Protein AF-A0A1V4VZ05-F1 (afdb_monomer_lite)

Structure (mmCIF, N/CA/C/O backbone):
data_AF-A0A1V4VZ05-F1
#
_entry.id   AF-A0A1V4VZ05-F1
#
loop_
_atom_site.group_PDB
_atom_site.id
_atom_site.type_symbol
_atom_site.label_atom_id
_atom_site.label_alt_id
_atom_site.label_comp_id
_atom_site.label_asym_id
_atom_site.label_entity_id
_atom_site.label_seq_id
_atom_site.pdbx_PDB_ins_code
_atom_site.Cartn_x
_atom_site.Cartn_y
_atom_site.Cartn_z
_atom_site.occupancy
_atom_site.B_iso_or_equiv
_atom_site.auth_seq_id
_atom_site.auth_comp_id
_atom_site.auth_asym_id
_atom_site.auth_atom_id
_atom_site.pdbx_PDB_model_num
ATOM 1 N N . MET A 1 1 ? 6.751 32.044 -23.237 1.00 35.84 1 MET A N 1
ATOM 2 C CA . MET A 1 1 ? 7.284 30.781 -22.682 1.00 35.84 1 MET A CA 1
ATOM 3 C C . MET A 1 1 ? 7.015 30.767 -21.173 1.00 35.84 1 MET A C 1
ATOM 5 O O . MET A 1 1 ? 7.693 31.466 -20.438 1.00 35.84 1 MET A O 1
ATOM 9 N N . LYS A 1 2 ? 5.928 30.116 -20.728 1.00 35.28 2 LYS A N 1
ATOM 10 C CA . LYS A 1 2 ? 5.428 30.131 -19.328 1.00 35.28 2 LYS A CA 1
ATOM 11 C C . LYS A 1 2 ? 4.805 28.778 -18.915 1.00 35.28 2 LYS A C 1
ATOM 13 O O . LYS A 1 2 ? 3.919 28.729 -18.075 1.00 35.28 2 LYS A O 1
ATOM 18 N N . LEU A 1 3 ? 5.261 27.682 -19.527 1.00 32.75 3 LEU A N 1
ATOM 19 C CA . LEU A 1 3 ? 4.704 26.335 -19.324 1.00 32.75 3 LEU A CA 1
ATOM 20 C C . LEU A 1 3 ? 5.307 25.584 -18.117 1.00 32.75 3 LEU A C 1
ATOM 22 O O . LEU A 1 3 ? 4.715 24.628 -17.651 1.00 32.75 3 LEU A O 1
ATOM 26 N N . GLY A 1 4 ? 6.429 26.039 -17.545 1.00 31.81 4 GLY A N 1
ATOM 27 C CA . GLY A 1 4 ? 7.169 25.261 -16.534 1.00 31.81 4 GLY A CA 1
ATOM 28 C C . GLY A 1 4 ? 6.792 25.466 -15.059 1.00 31.81 4 GLY A C 1
ATOM 29 O O . GLY A 1 4 ? 7.314 24.750 -14.215 1.00 31.81 4 GLY A O 1
ATOM 30 N N . ILE A 1 5 ? 5.941 26.438 -14.707 1.00 33.38 5 ILE A N 1
ATOM 31 C CA . ILE A 1 5 ? 5.660 26.773 -13.288 1.00 33.38 5 ILE A CA 1
ATOM 32 C C . ILE A 1 5 ? 4.259 26.310 -12.848 1.00 33.38 5 ILE A C 1
ATOM 34 O O . ILE A 1 5 ? 4.068 25.955 -11.687 1.00 33.38 5 ILE A O 1
ATOM 38 N N . TYR A 1 6 ? 3.286 26.257 -13.764 1.00 28.22 6 TYR A N 1
ATOM 39 C CA . TYR A 1 6 ? 1.916 25.840 -13.442 1.00 28.22 6 TYR A CA 1
ATOM 40 C C . TYR A 1 6 ? 1.785 24.314 -13.270 1.00 28.22 6 TYR A C 1
ATOM 42 O O . TYR A 1 6 ? 1.225 23.876 -12.268 1.00 28.22 6 TYR A O 1
ATOM 50 N N . GLU A 1 7 ? 2.393 23.498 -14.142 1.00 34.59 7 GLU A N 1
ATOM 51 C CA . GLU A 1 7 ? 2.355 22.024 -14.019 1.00 34.59 7 GLU A CA 1
ATOM 52 C C . GLU A 1 7 ? 3.087 21.503 -12.769 1.00 34.59 7 GLU A C 1
ATOM 54 O O . GLU A 1 7 ? 2.645 20.553 -12.120 1.00 34.59 7 GLU A O 1
ATOM 59 N N . VAL A 1 8 ? 4.182 22.163 -12.370 1.00 42.12 8 VAL A N 1
ATOM 60 C CA . VAL A 1 8 ? 4.961 21.794 -11.174 1.00 42.12 8 VAL A CA 1
ATOM 61 C C . VAL A 1 8 ? 4.152 22.013 -9.892 1.00 42.12 8 VAL A C 1
ATOM 63 O O . VAL A 1 8 ? 4.275 21.232 -8.947 1.00 42.12 8 VAL A O 1
ATOM 66 N N . ASN A 1 9 ? 3.297 23.038 -9.850 1.00 41.12 9 ASN A N 1
ATOM 67 C CA . ASN A 1 9 ? 2.474 23.325 -8.678 1.00 41.12 9 ASN A CA 1
ATOM 68 C C . ASN A 1 9 ? 1.311 22.338 -8.524 1.00 41.12 9 ASN A C 1
ATOM 70 O O . ASN A 1 9 ? 1.065 21.896 -7.404 1.00 41.12 9 ASN A O 1
ATOM 74 N N . GLU A 1 10 ? 0.656 21.911 -9.607 1.00 43.22 10 GLU A N 1
ATOM 75 C CA . GLU A 1 10 ? -0.404 20.892 -9.530 1.00 43.22 10 GLU A CA 1
ATOM 76 C C . GLU A 1 10 ? 0.144 19.503 -9.164 1.00 43.22 10 GLU A C 1
ATOM 78 O O . GLU A 1 10 ? -0.454 18.788 -8.355 1.00 43.22 10 GLU A O 1
ATOM 83 N N . GLY A 1 11 ? 1.320 19.132 -9.687 1.00 46.12 11 GLY A N 1
ATOM 84 C CA . GLY A 1 11 ? 2.012 17.895 -9.307 1.00 46.12 11 GLY A CA 1
ATOM 85 C C . GLY A 1 11 ? 2.469 17.888 -7.841 1.00 46.12 11 GLY A C 1
ATOM 86 O O . GLY A 1 11 ? 2.250 16.909 -7.124 1.00 46.12 11 GLY A O 1
ATOM 87 N N . ARG A 1 12 ? 3.040 19.001 -7.352 1.00 50.03 12 ARG A N 1
ATOM 88 C CA . ARG A 1 12 ? 3.453 19.151 -5.941 1.00 50.03 12 ARG A CA 1
ATOM 89 C C . ARG A 1 12 ? 2.266 19.183 -4.980 1.00 50.03 12 ARG A C 1
ATOM 91 O O . ARG A 1 12 ? 2.331 18.549 -3.928 1.00 50.03 12 ARG A O 1
ATOM 98 N N . GLN A 1 13 ? 1.179 19.867 -5.342 1.00 50.16 13 GLN A N 1
ATOM 99 C CA . GLN A 1 13 ? -0.052 19.897 -4.545 1.00 50.16 13 GLN A CA 1
ATOM 100 C C . GLN A 1 13 ? -0.702 18.512 -4.445 1.00 50.16 13 GLN A C 1
ATOM 102 O O . GLN A 1 13 ? -1.199 18.155 -3.378 1.00 50.16 13 GLN A O 1
ATOM 107 N N . LYS A 1 14 ? -0.636 17.693 -5.508 1.00 64.31 14 LYS A N 1
ATOM 108 C CA . LYS A 1 14 ? -1.112 16.303 -5.462 1.00 64.31 14 LYS A CA 1
ATOM 109 C C . LYS A 1 14 ? -0.306 15.443 -4.492 1.00 64.31 14 LYS A C 1
ATOM 111 O O . LYS A 1 14 ? -0.922 14.681 -3.762 1.00 64.31 14 LYS A O 1
ATOM 116 N N . ILE A 1 15 ? 1.023 15.578 -4.433 1.00 73.00 15 ILE A N 1
ATOM 117 C CA . ILE A 1 15 ? 1.888 14.744 -3.572 1.00 73.00 15 ILE A CA 1
ATOM 118 C C . ILE A 1 15 ? 1.842 15.173 -2.103 1.00 73.00 15 ILE A C 1
ATOM 120 O O . ILE A 1 15 ? 1.901 14.313 -1.232 1.00 73.00 15 ILE A O 1
ATOM 124 N N . ALA A 1 16 ? 1.698 16.468 -1.806 1.00 80.38 16 ALA A N 1
ATOM 125 C CA . ALA A 1 16 ? 1.692 16.973 -0.428 1.00 80.38 16 ALA A CA 1
ATOM 126 C C . ALA A 1 16 ? 0.580 16.364 0.452 1.00 80.38 16 ALA A C 1
ATOM 128 O O . ALA A 1 16 ? 0.702 16.330 1.673 1.00 80.38 16 ALA A O 1
ATOM 129 N N . ALA A 1 17 ? -0.495 15.864 -0.167 1.00 85.06 17 ALA A N 1
ATOM 130 C CA . ALA A 1 17 ? -1.582 15.169 0.516 1.00 85.06 17 ALA A CA 1
ATOM 131 C C . ALA A 1 17 ? -1.291 13.684 0.819 1.00 85.06 17 ALA A C 1
ATOM 133 O O . ALA A 1 17 ? -2.106 13.041 1.480 1.00 85.06 17 ALA A O 1
ATOM 134 N N . TYR A 1 18 ? -0.183 13.127 0.317 1.00 90.06 18 TYR A N 1
ATOM 135 C CA . TYR A 1 18 ? 0.199 11.730 0.513 1.00 90.06 18 TYR A CA 1
ATOM 136 C C . TYR A 1 18 ? 1.328 11.618 1.525 1.00 90.06 18 TYR A C 1
ATOM 138 O O . TYR A 1 18 ? 2.307 12.366 1.502 1.00 90.06 18 TYR A O 1
ATOM 146 N N . ARG A 1 19 ? 1.222 10.604 2.377 1.00 89.06 19 ARG A N 1
ATOM 147 C CA . ARG A 1 19 ? 2.311 10.200 3.253 1.00 89.06 19 ARG A CA 1
ATOM 148 C C . ARG A 1 19 ? 3.351 9.442 2.445 1.00 89.06 19 ARG A C 1
ATOM 150 O O . ARG A 1 19 ? 3.049 8.401 1.869 1.00 89.06 19 ARG A O 1
ATOM 157 N N . GLU A 1 20 ? 4.581 9.932 2.439 1.00 88.00 20 GLU A N 1
ATOM 158 C CA . GLU A 1 20 ? 5.698 9.186 1.871 1.00 88.00 20 GLU A CA 1
ATOM 159 C C . GLU A 1 20 ? 6.070 8.009 2.771 1.00 88.00 20 GLU A C 1
ATOM 161 O O . GLU A 1 20 ? 6.424 8.212 3.930 1.00 88.00 20 GLU A O 1
ATOM 166 N N . ILE A 1 21 ? 6.006 6.797 2.220 1.00 87.62 21 ILE A N 1
ATOM 167 C CA . ILE A 1 21 ? 6.476 5.583 2.884 1.00 87.62 21 ILE A CA 1
ATOM 168 C C . ILE A 1 21 ? 7.969 5.439 2.627 1.00 87.62 21 ILE A C 1
ATOM 170 O O . ILE A 1 21 ? 8.402 5.211 1.495 1.00 87.62 21 ILE A O 1
ATOM 174 N N . LYS A 1 22 ? 8.768 5.571 3.683 1.00 83.38 22 LYS A N 1
ATOM 175 C CA . LYS A 1 22 ? 10.212 5.357 3.624 1.00 83.38 22 LYS A CA 1
ATOM 176 C C . LYS A 1 22 ? 10.535 3.903 3.934 1.00 83.38 22 LYS A C 1
ATOM 178 O O . LYS A 1 22 ? 9.753 3.173 4.531 1.00 83.38 22 LYS A 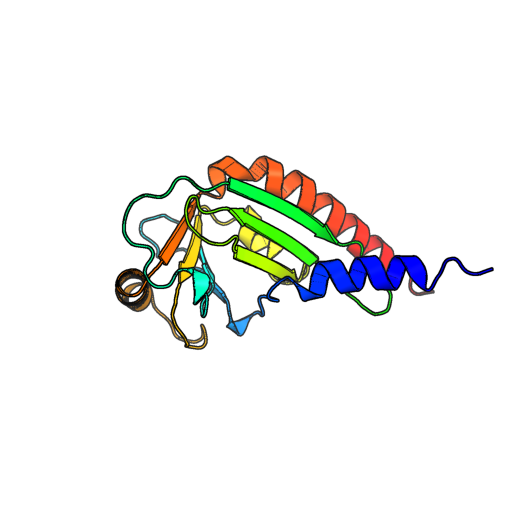O 1
ATOM 183 N N . GLN A 1 23 ? 11.753 3.493 3.599 1.00 78.00 23 GLN A N 1
ATOM 184 C CA . GLN A 1 23 ? 12.212 2.120 3.819 1.00 78.00 23 GLN A CA 1
ATOM 185 C C . GLN A 1 23 ? 12.129 1.663 5.288 1.00 78.00 23 GLN A C 1
ATOM 187 O O . GLN A 1 23 ? 11.936 0.484 5.537 1.00 78.00 23 GLN A O 1
ATOM 192 N N . HIS A 1 24 ? 12.270 2.566 6.265 1.00 79.25 24 HIS A N 1
ATOM 193 C CA . HIS A 1 24 ? 12.150 2.237 7.695 1.00 79.25 24 HIS A CA 1
ATOM 194 C C . HIS 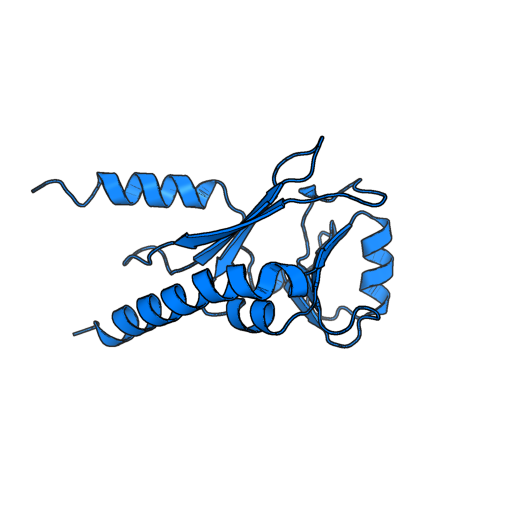A 1 24 ? 10.708 2.254 8.218 1.00 79.25 24 HIS A C 1
ATOM 196 O O . HIS A 1 24 ? 10.468 1.791 9.335 1.00 79.25 24 HIS A O 1
ATOM 202 N N . ASP A 1 25 ? 9.773 2.775 7.421 1.00 81.00 25 ASP A N 1
ATOM 203 C CA . ASP A 1 25 ? 8.341 2.776 7.721 1.00 81.0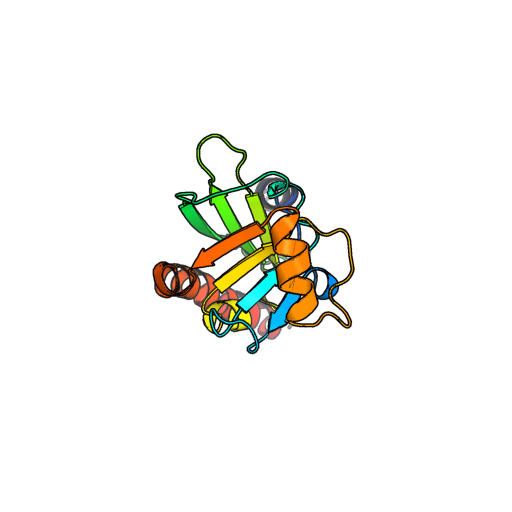0 25 ASP A CA 1
ATOM 204 C C . ASP A 1 25 ? 7.692 1.467 7.273 1.00 81.00 25 ASP A C 1
ATOM 206 O O . ASP A 1 25 ? 6.558 1.186 7.635 1.00 81.00 25 ASP A O 1
ATOM 210 N N . CYS A 1 26 ? 8.395 0.640 6.499 1.00 84.38 26 CYS A N 1
ATOM 211 C CA . CYS A 1 26 ? 7.890 -0.643 6.042 1.00 84.38 26 CYS A CA 1
ATOM 212 C C . CYS A 1 26 ? 8.910 -1.769 6.215 1.00 84.38 26 CYS A C 1
ATOM 214 O O . CYS A 1 26 ? 10.114 -1.544 6.325 1.00 84.38 26 CYS A O 1
ATOM 216 N N . PHE A 1 27 ? 8.432 -3.005 6.220 1.00 84.00 27 PHE A N 1
ATOM 217 C CA . PHE A 1 27 ? 9.257 -4.185 5.988 1.00 84.00 27 PHE A CA 1
ATOM 218 C C . PHE A 1 27 ? 8.435 -5.261 5.300 1.00 84.00 27 PHE A C 1
ATOM 220 O O . PHE A 1 27 ? 7.208 -5.213 5.270 1.00 84.00 27 PHE A O 1
ATOM 227 N N . TYR A 1 28 ? 9.133 -6.242 4.759 1.00 84.38 28 TYR A N 1
ATOM 228 C CA . TYR A 1 28 ? 8.537 -7.353 4.051 1.00 84.38 28 TYR A CA 1
ATOM 229 C C . TYR A 1 28 ? 8.793 -8.654 4.794 1.00 84.38 28 TYR A C 1
ATOM 231 O O . TYR A 1 28 ? 9.882 -8.856 5.336 1.00 84.38 28 TYR A O 1
ATOM 239 N N . THR A 1 29 ? 7.802 -9.538 4.814 1.00 81.94 29 THR A N 1
ATOM 240 C CA . THR A 1 29 ? 7.914 -10.845 5.458 1.00 81.94 29 THR A CA 1
ATOM 241 C C . THR A 1 29 ? 7.166 -11.910 4.671 1.00 81.94 29 THR A C 1
ATOM 243 O O . THR A 1 29 ? 6.068 -11.687 4.169 1.00 81.94 29 THR A O 1
ATOM 246 N N . ASN A 1 30 ? 7.760 -13.094 4.592 1.00 80.44 30 ASN A N 1
ATOM 247 C CA . ASN A 1 30 ? 7.131 -14.322 4.110 1.00 80.44 30 ASN A CA 1
ATOM 248 C C . ASN A 1 30 ? 6.629 -15.212 5.260 1.00 80.44 30 ASN A C 1
ATOM 250 O O . ASN A 1 30 ? 5.972 -16.217 5.017 1.00 80.44 30 ASN A O 1
ATOM 254 N N . ASN A 1 31 ? 6.920 -14.838 6.509 1.00 69.62 31 ASN A N 1
ATOM 255 C CA . ASN A 1 31 ? 6.551 -15.584 7.712 1.00 69.62 31 ASN A CA 1
ATOM 256 C C . ASN A 1 31 ? 5.190 -15.140 8.280 1.00 69.62 31 ASN A C 1
ATOM 258 O O . ASN A 1 31 ? 4.967 -15.216 9.489 1.00 69.62 31 ASN A O 1
ATOM 262 N N . SER A 1 32 ? 4.294 -14.625 7.434 1.00 71.31 32 SER A N 1
ATOM 263 C CA . SER A 1 32 ? 2.909 -14.334 7.813 1.00 71.31 32 SER A CA 1
ATOM 264 C C . SER A 1 32 ? 2.026 -15.551 7.502 1.00 71.31 32 SER A C 1
ATOM 266 O O . SER A 1 32 ? 2.233 -16.205 6.479 1.00 71.31 32 SER A O 1
ATOM 268 N N . PRO A 1 33 ? 1.009 -15.864 8.328 1.00 68.19 33 PRO A N 1
ATOM 269 C CA . PRO A 1 33 ? 0.018 -16.898 8.006 1.00 68.19 33 PRO A CA 1
ATOM 270 C C . PRO A 1 33 ? -0.764 -16.584 6.719 1.00 68.19 33 PRO A C 1
ATOM 272 O O . PRO A 1 33 ? -1.326 -17.486 6.109 1.00 68.19 33 PRO A O 1
ATOM 275 N N . MET A 1 34 ? -0.773 -15.318 6.288 1.00 68.25 34 MET A N 1
ATOM 276 C CA . MET A 1 34 ? -1.378 -14.859 5.032 1.00 68.25 34 MET A CA 1
ATOM 277 C C . MET A 1 34 ? -0.421 -15.035 3.831 1.00 68.25 34 MET A C 1
ATOM 279 O O . MET A 1 34 ? -0.709 -14.618 2.711 1.00 68.25 34 MET A O 1
ATOM 283 N N . GLY A 1 35 ? 0.748 -15.643 4.046 1.00 81.19 35 GLY A N 1
ATOM 284 C CA . GLY A 1 35 ? 1.810 -15.770 3.059 1.00 81.19 35 GLY A CA 1
ATOM 285 C C . GLY A 1 35 ? 2.689 -14.526 3.015 1.00 81.19 35 GLY A C 1
ATOM 286 O O . GLY A 1 35 ? 3.193 -14.054 4.032 1.00 81.19 35 GLY A O 1
ATOM 287 N N . MET A 1 36 ? 2.924 -14.011 1.817 1.00 85.69 36 MET A N 1
ATOM 288 C CA . MET A 1 36 ? 3.890 -12.946 1.606 1.00 85.69 36 MET A CA 1
ATOM 289 C C . MET A 1 36 ? 3.250 -11.573 1.813 1.00 85.69 36 MET A C 1
ATOM 291 O O . MET A 1 36 ? 2.266 -11.250 1.150 1.00 85.69 36 MET A O 1
ATOM 295 N N . ALA A 1 37 ? 3.780 -10.770 2.733 1.00 86.19 37 ALA A N 1
ATOM 296 C CA . ALA A 1 37 ? 3.172 -9.508 3.137 1.00 86.19 37 ALA A CA 1
ATOM 297 C C . ALA A 1 37 ? 4.175 -8.352 3.147 1.00 86.19 37 ALA A C 1
ATOM 299 O O . ALA A 1 37 ? 5.271 -8.458 3.707 1.00 86.19 37 ALA A O 1
ATOM 300 N N . LEU A 1 38 ? 3.757 -7.215 2.589 1.00 88.31 38 LEU A N 1
ATOM 301 C CA . LEU A 1 38 ? 4.370 -5.920 2.852 1.00 88.31 38 LEU A CA 1
ATOM 302 C C . LEU A 1 38 ? 3.659 -5.291 4.046 1.00 88.31 38 LEU A C 1
ATOM 304 O O . LEU A 1 38 ? 2.448 -5.099 4.024 1.00 88.31 38 LEU A O 1
ATOM 308 N N . VAL A 1 39 ? 4.416 -4.938 5.073 1.00 84.88 39 VAL A N 1
ATOM 309 C CA . VAL A 1 39 ? 3.883 -4.331 6.286 1.00 84.88 39 VAL A CA 1
ATOM 310 C C . VAL A 1 39 ? 4.358 -2.895 6.374 1.00 84.88 39 VAL A C 1
ATOM 312 O O . VAL A 1 39 ? 5.560 -2.635 6.331 1.00 84.88 39 VAL A O 1
ATOM 315 N N . VAL A 1 40 ? 3.418 -1.971 6.525 1.00 85.38 40 VAL A N 1
ATOM 316 C CA . VAL A 1 40 ? 3.665 -0.542 6.707 1.00 85.38 40 VAL A CA 1
ATOM 317 C C . VAL A 1 40 ? 3.274 -0.157 8.129 1.00 85.38 40 VAL A C 1
ATOM 319 O O . VAL A 1 40 ? 2.138 -0.347 8.564 1.00 85.38 40 VAL A O 1
ATOM 322 N N . PHE A 1 41 ? 4.238 0.383 8.858 1.00 80.31 41 PHE A N 1
ATOM 323 C CA . PHE A 1 41 ? 4.091 0.886 10.213 1.00 80.31 41 PHE A CA 1
ATOM 324 C C . PHE A 1 41 ? 3.676 2.348 10.244 1.00 80.31 41 PHE A C 1
ATOM 326 O O . PHE A 1 41 ? 3.619 3.040 9.229 1.00 80.31 41 PHE A O 1
ATOM 333 N N . ASP A 1 42 ? 3.371 2.796 11.459 1.00 81.12 42 ASP A N 1
ATOM 334 C CA . ASP A 1 42 ? 2.982 4.160 11.774 1.00 81.12 42 ASP A CA 1
ATOM 335 C C . ASP A 1 42 ? 1.842 4.682 10.894 1.00 81.12 42 ASP A C 1
ATOM 337 O O . ASP A 1 42 ? 1.868 5.820 10.448 1.00 81.12 42 ASP A O 1
ATOM 341 N N . CYS A 1 43 ? 0.817 3.863 10.648 1.00 86.69 43 CYS A N 1
ATOM 342 C CA . CYS A 1 43 ? -0.426 4.272 9.993 1.00 86.69 43 CYS A CA 1
ATOM 343 C C . CYS A 1 43 ? -1.499 4.608 11.053 1.00 86.69 43 CYS A C 1
ATOM 345 O O . CYS A 1 43 ? -2.393 3.802 11.301 1.00 86.69 43 CYS A O 1
ATOM 347 N N . PRO A 1 44 ? -1.461 5.770 11.738 1.00 84.50 44 PRO A N 1
ATOM 348 C CA . PRO A 1 44 ? -2.468 6.146 12.733 1.00 84.50 44 PRO A CA 1
ATOM 349 C C . PRO A 1 44 ? -3.883 6.246 12.153 1.00 84.50 44 PRO A C 1
ATOM 351 O O . PRO A 1 44 ? -4.849 6.272 12.906 1.00 84.50 44 PRO A O 1
ATOM 354 N N . GLU A 1 45 ? -4.032 6.332 10.830 1.00 86.44 45 GLU A N 1
ATOM 355 C CA . GLU A 1 45 ? -5.315 6.290 10.137 1.00 86.44 45 GLU A CA 1
ATOM 356 C C . GLU A 1 45 ? -6.066 4.978 10.349 1.00 86.44 45 GLU A C 1
ATOM 358 O O . GLU A 1 45 ? -7.294 5.003 10.318 1.00 86.44 45 GLU A O 1
ATOM 363 N N . VAL A 1 46 ? -5.346 3.875 10.584 1.00 86.31 46 VAL A N 1
ATOM 364 C CA . VAL A 1 46 ? -5.950 2.564 10.860 1.00 86.31 46 VAL A CA 1
ATOM 365 C C . VAL A 1 46 ? -6.162 2.310 12.347 1.00 86.31 46 VAL A C 1
ATOM 367 O O . VAL A 1 46 ? -6.640 1.246 12.738 1.00 86.31 46 VAL A O 1
ATOM 370 N N . LYS A 1 47 ? -5.811 3.282 13.196 1.00 84.12 47 LYS A N 1
ATOM 371 C CA . LYS A 1 47 ? -6.088 3.191 14.623 1.00 84.12 47 LYS A CA 1
ATOM 372 C C . LYS A 1 47 ? -7.599 3.071 14.820 1.00 84.12 47 LYS A C 1
ATOM 374 O O . LYS A 1 47 ? -8.370 3.795 14.192 1.00 84.12 47 LYS A O 1
ATOM 379 N N . ASP A 1 48 ? -8.004 2.157 15.693 1.00 77.56 48 ASP A N 1
ATOM 380 C CA . ASP A 1 48 ? -9.409 1.896 16.016 1.00 77.56 48 ASP A CA 1
ATOM 381 C C . ASP A 1 48 ? -10.238 1.336 14.832 1.00 77.56 48 ASP A C 1
ATOM 383 O O . ASP A 1 48 ? -11.473 1.330 14.886 1.00 77.56 48 ASP A O 1
ATOM 387 N N . LEU A 1 49 ? -9.587 0.852 13.761 1.00 80.50 49 LEU A N 1
ATOM 388 C CA . LEU A 1 49 ? -10.218 -0.068 12.813 1.00 80.50 49 LEU A CA 1
ATOM 389 C C . LEU A 1 49 ? -10.278 -1.455 13.465 1.00 80.50 49 LEU A C 1
ATOM 391 O O . LEU A 1 49 ? -9.249 -2.028 13.818 1.00 80.50 49 LEU A O 1
ATOM 395 N N . VAL A 1 50 ? -11.495 -1.960 13.666 1.00 68.38 50 VAL A N 1
ATOM 396 C CA . VAL A 1 50 ? -11.785 -3.255 14.290 1.00 68.38 50 VAL A CA 1
ATOM 397 C C . VAL A 1 50 ? -12.917 -3.924 13.510 1.00 68.38 50 VAL A C 1
ATOM 399 O O . VAL A 1 50 ? -14.005 -3.358 13.401 1.00 68.38 50 VAL A O 1
ATOM 402 N N . GLY A 1 51 ? -12.673 -5.132 13.001 1.00 67.56 51 GLY A N 1
ATOM 403 C CA . GLY A 1 51 ? -13.643 -5.914 12.224 1.00 67.56 51 GLY A CA 1
ATOM 404 C C . GLY A 1 51 ? -13.349 -5.936 10.722 1.00 67.56 51 GLY A C 1
ATOM 405 O O . GLY A 1 51 ? -12.308 -5.460 10.276 1.00 67.56 51 GLY A O 1
ATOM 406 N N . GLU A 1 52 ? -14.262 -6.520 9.949 1.00 69.19 52 GLU A N 1
ATOM 407 C CA . GLU A 1 52 ? -14.144 -6.635 8.491 1.00 69.19 52 GLU A CA 1
ATOM 408 C C . GLU A 1 52 ? -14.589 -5.337 7.798 1.00 69.19 52 GLU A C 1
ATOM 410 O O . GLU A 1 52 ? -15.661 -4.799 8.088 1.00 69.19 52 GLU A O 1
ATOM 415 N N . TYR A 1 53 ? -13.779 -4.837 6.860 1.00 77.12 53 TYR A N 1
ATOM 416 C CA . TYR A 1 53 ? -14.065 -3.614 6.107 1.00 77.12 53 TYR A CA 1
ATOM 417 C C . TYR A 1 53 ? -14.006 -3.859 4.603 1.00 77.12 53 TYR A C 1
ATOM 419 O O . TYR A 1 53 ? -13.037 -4.402 4.082 1.00 77.12 53 TYR A O 1
ATOM 427 N N . ASN A 1 54 ? -15.008 -3.354 3.885 1.00 77.88 54 ASN A N 1
ATOM 428 C CA . ASN A 1 54 ? -14.951 -3.257 2.431 1.00 77.88 54 ASN A CA 1
ATOM 429 C C . ASN A 1 54 ? -14.151 -2.013 2.063 1.00 77.88 54 ASN A C 1
ATOM 431 O O . ASN A 1 54 ? -14.623 -0.918 2.330 1.00 77.88 54 ASN A O 1
ATOM 435 N N . TYR A 1 55 ? -12.976 -2.138 1.459 1.00 83.00 55 TYR A N 1
ATOM 436 C CA . TYR A 1 55 ? -12.179 -0.987 1.029 1.00 83.00 55 TYR A CA 1
ATOM 437 C C . TYR A 1 55 ? -12.118 -0.889 -0.495 1.00 83.00 55 TYR A C 1
ATOM 439 O O . TYR A 1 55 ? -12.299 -1.871 -1.216 1.00 83.00 55 TYR A O 1
ATOM 447 N N . LYS A 1 56 ? -11.833 0.313 -1.000 1.00 84.56 56 LYS A N 1
ATOM 448 C CA . LYS A 1 56 ? -11.532 0.533 -2.417 1.00 84.56 56 LYS A CA 1
ATOM 449 C C . LYS A 1 56 ? -10.058 0.857 -2.583 1.00 84.56 56 LYS A C 1
ATOM 451 O O . LYS A 1 56 ? -9.557 1.781 -1.948 1.00 84.56 56 LYS A O 1
ATOM 456 N N . PHE A 1 57 ? -9.395 0.120 -3.466 1.00 86.31 57 PHE A N 1
ATOM 457 C CA . PHE A 1 57 ? -7.993 0.320 -3.800 1.00 86.31 57 PHE A CA 1
ATOM 458 C C . PHE A 1 57 ? -7.851 1.049 -5.142 1.00 86.31 57 PHE A C 1
ATOM 460 O O . PHE A 1 57 ? -8.352 0.582 -6.167 1.00 86.31 57 PHE A O 1
ATOM 467 N N . LEU A 1 58 ? -7.182 2.203 -5.135 1.00 86.94 58 LEU A N 1
ATOM 468 C CA . LEU A 1 58 ? -6.973 3.040 -6.318 1.00 86.94 58 LEU A CA 1
ATOM 469 C C . LEU A 1 58 ? -5.490 3.428 -6.445 1.00 86.94 58 LEU A C 1
ATOM 471 O O . LEU A 1 58 ? -5.067 4.423 -5.841 1.00 86.94 58 LEU A O 1
ATOM 475 N N . PRO A 1 59 ? -4.692 2.660 -7.213 1.00 87.75 59 PRO A N 1
ATOM 476 C CA . PRO A 1 59 ? -3.312 3.012 -7.503 1.00 87.75 59 PRO A CA 1
ATOM 477 C C . PRO A 1 59 ? -3.250 4.094 -8.591 1.00 87.75 59 PRO A C 1
ATOM 479 O O . PRO A 1 59 ? -4.083 4.148 -9.494 1.00 87.75 59 PRO A O 1
ATOM 482 N N . SER A 1 60 ? -2.246 4.963 -8.525 1.00 88.38 60 SER A N 1
ATOM 483 C CA . SER A 1 60 ? -1.916 5.918 -9.588 1.00 88.38 60 SER A CA 1
ATOM 484 C C . SER A 1 60 ? -0.426 6.254 -9.576 1.00 88.38 60 SER A C 1
ATOM 486 O O . SER A 1 60 ? 0.253 6.054 -8.572 1.00 88.38 60 SER A O 1
ATOM 488 N N . ALA A 1 61 ? 0.103 6.751 -10.691 1.00 85.56 61 ALA A N 1
ATOM 489 C CA . ALA A 1 61 ? 1.513 7.102 -10.827 1.00 85.56 61 ALA A CA 1
ATOM 490 C C . ALA A 1 61 ? 1.724 8.618 -10.792 1.00 85.56 61 ALA A C 1
ATOM 492 O O . ALA A 1 61 ? 0.888 9.387 -11.270 1.00 85.56 61 ALA A O 1
ATOM 493 N N . THR A 1 62 ? 2.891 9.045 -10.310 1.00 83.38 62 THR A N 1
ATOM 494 C CA . THR A 1 62 ? 3.407 10.392 -10.585 1.00 83.38 62 THR A CA 1
ATOM 495 C C . THR A 1 62 ? 4.530 10.336 -11.606 1.00 83.38 62 THR A C 1
ATOM 497 O O . THR A 1 62 ? 5.521 9.627 -11.398 1.00 83.38 62 THR A O 1
ATOM 500 N N . SER A 1 63 ? 4.432 11.159 -12.648 1.00 77.38 63 SER A N 1
ATOM 501 C CA . SER A 1 63 ? 5.550 11.397 -13.557 1.00 77.38 63 SER A CA 1
ATOM 502 C C . SER A 1 63 ? 6.717 12.029 -12.795 1.00 77.38 63 SER A C 1
ATOM 504 O O . SER A 1 63 ? 6.508 12.981 -12.033 1.00 77.38 63 SER A O 1
ATOM 506 N N . PRO A 1 64 ? 7.941 11.514 -12.958 1.00 73.62 64 PRO A N 1
ATOM 507 C CA . PRO A 1 64 ? 9.093 12.098 -12.301 1.00 73.62 64 PRO A CA 1
ATOM 508 C C . PRO A 1 64 ? 9.483 13.436 -12.952 1.00 73.62 64 PRO A C 1
ATOM 510 O O . PRO A 1 64 ? 9.277 13.654 -14.142 1.00 73.62 64 PRO A O 1
ATOM 513 N N . THR A 1 65 ? 10.062 14.339 -12.163 1.00 72.94 65 THR A N 1
ATOM 514 C CA . THR A 1 65 ? 10.662 15.607 -12.619 1.00 72.94 65 THR A CA 1
ATOM 515 C C . THR A 1 65 ? 12.070 15.744 -12.038 1.00 72.94 65 THR A C 1
ATOM 517 O O . THR A 1 65 ? 12.457 14.973 -11.160 1.00 72.94 65 THR A O 1
ATOM 520 N N . THR A 1 66 ? 12.821 16.774 -12.439 1.00 65.31 66 THR A N 1
ATOM 521 C CA . THR A 1 66 ? 14.153 17.076 -11.872 1.00 65.31 66 THR A CA 1
ATOM 522 C C . THR A 1 66 ? 14.155 17.254 -10.352 1.00 65.31 66 THR A C 1
ATOM 524 O O . THR A 1 66 ? 15.170 17.008 -9.710 1.00 65.31 66 THR A O 1
ATOM 527 N N . THR A 1 67 ? 13.031 17.662 -9.753 1.00 69.69 67 THR A N 1
ATOM 528 C CA . THR A 1 67 ? 12.936 17.919 -8.303 1.00 69.69 67 THR A CA 1
ATOM 529 C C . THR A 1 67 ? 12.130 16.874 -7.541 1.00 69.69 67 THR A C 1
ATOM 531 O O . THR A 1 67 ? 12.024 16.956 -6.318 1.00 69.69 67 THR A O 1
ATOM 534 N N . THR A 1 68 ? 11.509 15.909 -8.222 1.00 73.69 68 THR A N 1
ATOM 535 C CA . THR A 1 68 ? 10.640 14.928 -7.563 1.00 73.69 68 THR A CA 1
ATOM 536 C C . THR A 1 68 ? 10.725 13.579 -8.273 1.00 73.69 68 THR A C 1
ATOM 538 O O . THR A 1 68 ? 10.345 13.492 -9.440 1.00 73.69 68 THR A O 1
ATOM 541 N N . PRO A 1 69 ? 11.202 12.519 -7.594 1.00 78.69 69 PRO A N 1
ATOM 542 C CA . PRO A 1 69 ? 11.289 11.189 -8.188 1.00 78.69 69 PRO A CA 1
ATOM 543 C C . PRO A 1 69 ? 9.897 10.586 -8.419 1.00 78.69 69 PRO A C 1
ATOM 545 O O . PRO A 1 69 ? 8.925 11.002 -7.787 1.00 78.69 69 PRO A O 1
ATOM 548 N N . ALA A 1 70 ? 9.816 9.568 -9.283 1.00 84.06 70 ALA A N 1
ATOM 549 C CA . ALA A 1 70 ? 8.569 8.855 -9.558 1.00 84.06 70 ALA A CA 1
ATOM 550 C C . ALA A 1 70 ? 8.079 8.132 -8.297 1.00 84.06 70 ALA A C 1
ATOM 552 O O . ALA A 1 70 ? 8.874 7.566 -7.533 1.00 84.06 70 ALA A O 1
ATOM 553 N N . ARG A 1 71 ? 6.762 8.145 -8.090 1.00 86.69 71 ARG A N 1
ATOM 554 C CA . ARG A 1 71 ? 6.092 7.569 -6.925 1.00 86.69 71 ARG A CA 1
ATOM 555 C C . ARG A 1 71 ? 4.821 6.859 -7.350 1.00 86.69 71 ARG A C 1
ATOM 557 O O . ARG A 1 71 ? 4.096 7.335 -8.223 1.00 86.69 71 ARG A O 1
ATOM 564 N N . LEU A 1 72 ? 4.566 5.743 -6.682 1.00 88.62 72 LEU A N 1
ATOM 565 C CA . LEU A 1 72 ? 3.308 5.025 -6.750 1.00 88.62 72 LEU A CA 1
ATOM 566 C C . LEU A 1 72 ? 2.424 5.583 -5.643 1.00 88.62 72 LEU A C 1
ATOM 568 O O . LEU A 1 72 ? 2.760 5.503 -4.463 1.00 88.62 72 LEU A O 1
ATOM 572 N N . LEU A 1 73 ? 1.316 6.186 -6.033 1.00 90.12 73 LEU A N 1
ATOM 573 C CA . LEU A 1 73 ? 0.315 6.727 -5.135 1.00 90.12 73 LEU A CA 1
ATOM 574 C C . LEU A 1 73 ? -0.779 5.688 -4.930 1.00 90.12 73 LEU A C 1
ATOM 576 O O . LEU A 1 73 ? -1.276 5.109 -5.893 1.00 90.12 73 LEU A O 1
AT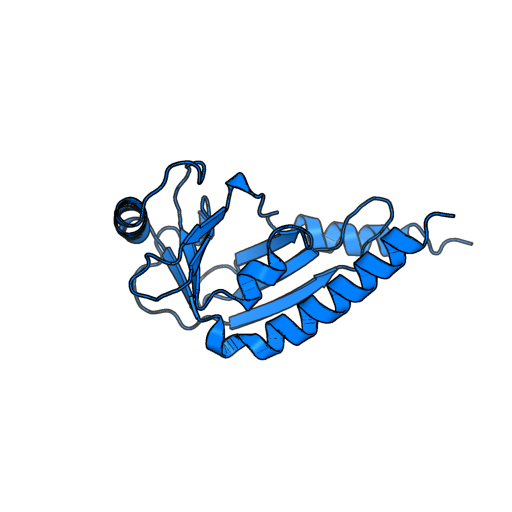OM 580 N N . MET A 1 74 ? -1.189 5.485 -3.686 1.00 90.31 74 MET A N 1
ATOM 581 C CA . MET A 1 74 ? -2.291 4.602 -3.331 1.00 90.31 74 MET A CA 1
ATOM 582 C C . MET A 1 74 ? -3.306 5.361 -2.496 1.00 90.31 74 MET A C 1
ATOM 584 O O . MET A 1 74 ? -2.963 5.922 -1.453 1.00 90.31 74 MET A O 1
ATOM 588 N N . ASN A 1 75 ? -4.555 5.341 -2.954 1.00 91.31 75 ASN A N 1
ATOM 589 C CA . ASN A 1 75 ? -5.702 5.730 -2.150 1.00 91.31 75 ASN A CA 1
ATOM 590 C C . ASN A 1 75 ? -6.434 4.472 -1.702 1.00 91.31 75 ASN A C 1
ATOM 592 O O . ASN A 1 75 ? -6.754 3.608 -2.524 1.00 91.31 75 ASN A O 1
ATOM 596 N N . ILE A 1 76 ? -6.688 4.393 -0.403 1.00 90.31 76 ILE A N 1
ATOM 597 C CA . ILE A 1 76 ? -7.471 3.326 0.204 1.00 90.31 76 ILE A CA 1
ATOM 598 C C . ILE A 1 76 ? -8.680 3.982 0.853 1.00 90.31 76 ILE A C 1
ATOM 600 O O . ILE A 1 76 ? -8.561 4.643 1.889 1.00 90.31 76 ILE A O 1
ATOM 604 N N . ASP A 1 77 ? -9.834 3.841 0.211 1.00 88.38 77 ASP A N 1
ATOM 605 C CA . ASP A 1 77 ? -11.086 4.368 0.740 1.00 88.38 77 ASP A CA 1
ATOM 606 C C . ASP A 1 77 ? -11.700 3.338 1.680 1.00 88.38 77 ASP A C 1
ATOM 608 O O . ASP A 1 77 ? -12.054 2.237 1.257 1.00 88.38 77 ASP A O 1
ATOM 612 N N . VAL A 1 78 ? -11.833 3.712 2.951 1.00 84.94 78 VAL A N 1
ATOM 613 C CA . VAL A 1 78 ? -12.504 2.907 3.974 1.00 84.94 78 VAL A CA 1
ATOM 614 C C . VAL A 1 78 ? -13.872 3.553 4.257 1.00 84.94 78 VAL A C 1
ATOM 616 O O . VAL A 1 78 ? -13.913 4.684 4.747 1.00 84.94 78 VAL A O 1
ATOM 619 N N . PRO A 1 79 ? -15.003 2.893 3.944 1.00 79.38 79 PRO A N 1
ATOM 620 C CA . PRO A 1 79 ? -16.349 3.413 4.159 1.00 79.38 79 PRO A CA 1
ATOM 621 C C . PRO A 1 79 ? -16.592 3.834 5.607 1.00 79.38 79 PRO A C 1
ATOM 623 O O . PRO A 1 79 ? -16.190 3.153 6.548 1.00 79.38 79 PRO A O 1
ATOM 626 N N . GLY A 1 80 ? -17.250 4.981 5.789 1.00 79.31 80 GLY A N 1
ATOM 627 C CA . GLY A 1 80 ? -17.495 5.555 7.118 1.00 79.31 80 GLY A CA 1
ATOM 628 C C . GLY A 1 80 ? -16.232 6.064 7.829 1.00 79.31 80 GLY A C 1
ATOM 629 O O . GLY A 1 80 ? -16.302 6.490 8.981 1.00 79.31 80 GLY A O 1
ATOM 630 N N . ARG A 1 81 ? -15.074 6.038 7.159 1.00 81.69 81 ARG A N 1
ATOM 631 C CA . ARG A 1 81 ? -13.779 6.509 7.654 1.00 81.69 81 ARG A CA 1
ATOM 632 C C . ARG A 1 81 ? -13.116 7.413 6.608 1.00 81.69 81 ARG A C 1
ATOM 634 O O . ARG A 1 81 ? -13.682 7.719 5.561 1.00 81.69 81 ARG A O 1
ATOM 641 N N . LYS A 1 82 ? -11.921 7.908 6.932 1.00 85.69 82 LYS A N 1
ATOM 642 C CA . LYS A 1 82 ? -11.112 8.749 6.038 1.00 85.69 82 LYS A CA 1
ATOM 643 C C . LYS A 1 82 ? -10.331 7.898 5.032 1.00 85.69 82 LYS A C 1
ATOM 645 O O . LYS A 1 82 ? -9.875 6.812 5.377 1.00 85.69 82 LYS A O 1
ATOM 650 N N . THR A 1 83 ? -10.112 8.433 3.831 1.00 89.38 83 THR A N 1
ATOM 651 C CA . THR A 1 83 ? -9.188 7.858 2.843 1.00 89.38 83 THR A CA 1
ATOM 652 C C . THR A 1 83 ? -7.757 7.860 3.378 1.00 89.38 83 THR A C 1
ATOM 654 O O . THR A 1 83 ? -7.271 8.887 3.864 1.00 89.38 83 THR A O 1
ATOM 657 N N . ILE A 1 84 ? -7.065 6.731 3.241 1.00 91.25 84 ILE A N 1
ATOM 658 C CA . ILE A 1 84 ? -5.636 6.603 3.537 1.00 91.25 84 ILE A CA 1
ATOM 659 C C . ILE A 1 84 ? -4.861 6.867 2.244 1.00 91.25 84 ILE A C 1
ATOM 661 O O . ILE A 1 84 ? -5.140 6.248 1.219 1.00 91.25 84 ILE A O 1
ATOM 665 N N . LYS A 1 85 ? -3.906 7.803 2.288 1.00 92.50 85 LYS A N 1
ATOM 666 C CA . LYS A 1 85 ? -3.129 8.254 1.123 1.00 92.50 85 LYS A CA 1
ATOM 667 C C . LYS A 1 85 ? -1.649 7.956 1.314 1.00 92.50 85 LYS A C 1
ATOM 669 O O . LYS A 1 85 ? -0.982 8.627 2.104 1.00 92.50 85 LYS A O 1
ATOM 674 N N . LEU A 1 86 ? -1.136 6.972 0.583 1.00 90.94 86 LEU A N 1
ATOM 675 C CA . LEU A 1 86 ? 0.249 6.508 0.678 1.00 90.94 86 LEU A CA 1
ATOM 676 C C . LEU A 1 86 ? 1.009 6.780 -0.620 1.00 90.94 86 LEU A C 1
ATOM 678 O O . LEU A 1 86 ? 0.475 6.587 -1.709 1.00 90.94 86 LEU A O 1
ATOM 682 N N . ALA A 1 87 ? 2.258 7.213 -0.510 1.00 90.69 87 ALA A N 1
ATOM 683 C CA . ALA A 1 87 ? 3.165 7.397 -1.631 1.00 90.69 87 ALA A CA 1
ATOM 684 C C . ALA A 1 87 ? 4.399 6.517 -1.438 1.00 90.69 87 ALA A C 1
ATOM 686 O O . ALA A 1 87 ? 5.203 6.741 -0.534 1.00 90.69 87 ALA A O 1
ATOM 687 N N . PHE A 1 88 ? 4.560 5.538 -2.319 1.00 88.56 88 PHE A N 1
ATOM 688 C CA . PHE A 1 88 ? 5.685 4.618 -2.330 1.00 88.56 88 PHE A CA 1
ATOM 689 C C . PHE A 1 88 ? 6.744 5.094 -3.336 1.00 88.56 88 PHE A C 1
ATOM 691 O O . PHE A 1 88 ? 6.421 5.312 -4.509 1.00 88.56 88 PHE A O 1
ATOM 698 N N . PRO A 1 89 ? 8.013 5.262 -2.927 1.00 85.44 89 PRO A N 1
ATOM 699 C CA . PRO A 1 89 ? 9.096 5.578 -3.851 1.00 85.44 89 PRO A CA 1
ATOM 700 C C . PRO A 1 89 ? 9.322 4.418 -4.824 1.00 85.44 89 PRO A C 1
ATOM 702 O O . PRO A 1 89 ? 9.459 3.266 -4.403 1.00 85.44 89 PRO A O 1
ATOM 705 N N . TRP A 1 90 ? 9.414 4.721 -6.125 1.00 81.56 90 TRP A N 1
ATOM 706 C CA . TRP A 1 90 ? 9.427 3.669 -7.145 1.00 81.56 90 TRP A CA 1
ATOM 707 C C . TRP A 1 90 ? 10.637 2.724 -7.051 1.00 81.56 90 TRP A C 1
ATOM 709 O O . TRP A 1 90 ? 10.554 1.564 -7.425 1.00 81.56 90 TRP A O 1
ATOM 719 N N . ARG A 1 91 ? 11.779 3.201 -6.546 1.00 76.50 91 ARG A N 1
ATOM 720 C CA . ARG A 1 91 ? 13.012 2.398 -6.506 1.00 76.50 91 ARG A CA 1
ATOM 721 C C . ARG A 1 91 ? 13.026 1.329 -5.417 1.00 76.50 91 ARG A C 1
ATOM 723 O O . ARG A 1 91 ? 13.890 0.463 -5.451 1.00 76.50 91 ARG A O 1
ATOM 730 N N . VAL A 1 92 ? 12.146 1.424 -4.420 1.00 72.44 92 VAL A N 1
ATOM 731 C CA . VAL A 1 92 ? 12.294 0.651 -3.175 1.00 72.44 92 VAL A CA 1
ATOM 732 C C . VAL A 1 92 ? 11.174 -0.368 -2.986 1.00 72.44 92 VAL A C 1
ATOM 734 O O . VAL A 1 92 ? 11.433 -1.460 -2.497 1.00 72.44 92 VAL A O 1
ATOM 737 N N . ILE A 1 93 ? 9.935 -0.023 -3.344 1.00 74.69 93 ILE A N 1
ATOM 738 C CA . ILE A 1 93 ? 8.743 -0.757 -2.882 1.00 74.69 93 ILE A CA 1
ATOM 739 C C . ILE A 1 93 ? 7.867 -1.387 -3.994 1.00 74.69 93 ILE A C 1
ATOM 741 O O . ILE A 1 93 ? 7.251 -2.411 -3.713 1.00 74.69 93 ILE A O 1
ATOM 745 N N . PRO A 1 94 ? 7.804 -0.898 -5.250 1.00 76.44 94 PRO A N 1
ATOM 746 C CA . PRO A 1 94 ? 6.905 -1.450 -6.271 1.00 76.44 94 PRO A CA 1
ATOM 747 C C . PRO A 1 94 ? 7.042 -2.946 -6.549 1.00 76.44 94 PRO A C 1
ATOM 749 O O . PRO A 1 94 ? 6.031 -3.634 -6.559 1.00 76.44 94 PRO A O 1
ATOM 752 N N . ASN A 1 95 ? 8.258 -3.476 -6.706 1.00 81.88 95 ASN A N 1
ATOM 753 C CA . ASN A 1 95 ? 8.425 -4.916 -6.959 1.00 81.88 95 ASN A CA 1
ATOM 754 C C . ASN A 1 95 ? 7.950 -5.753 -5.774 1.00 81.88 95 ASN A C 1
ATOM 756 O O . ASN A 1 95 ? 7.248 -6.740 -5.944 1.00 81.88 95 ASN A O 1
ATOM 760 N N . ILE A 1 96 ? 8.224 -5.277 -4.561 1.00 85.75 96 ILE A N 1
ATOM 761 C CA . ILE A 1 96 ? 7.751 -5.921 -3.337 1.00 85.75 96 ILE A CA 1
ATOM 762 C C . ILE A 1 96 ? 6.215 -5.934 -3.284 1.00 85.75 96 ILE A C 1
ATOM 764 O O . ILE A 1 96 ? 5.634 -6.905 -2.815 1.00 85.75 96 ILE A O 1
ATOM 768 N N . LEU A 1 97 ? 5.547 -4.887 -3.777 1.00 88.19 97 LEU A N 1
ATOM 769 C CA . LEU A 1 97 ? 4.083 -4.837 -3.881 1.00 88.19 97 LEU A CA 1
ATOM 770 C C . LEU A 1 97 ? 3.518 -5.787 -4.942 1.00 88.19 97 LEU A C 1
ATOM 772 O O . LEU A 1 97 ? 2.419 -6.298 -4.751 1.00 88.19 97 LEU A O 1
ATOM 776 N N . LEU A 1 98 ? 4.236 -6.003 -6.046 1.00 88.25 98 LEU A N 1
ATOM 777 C CA . LEU A 1 98 ? 3.847 -6.979 -7.068 1.00 88.25 98 LEU A CA 1
ATOM 778 C C . LEU A 1 98 ? 4.025 -8.409 -6.579 1.00 88.25 98 LEU A C 1
ATOM 780 O O . LEU A 1 98 ? 3.220 -9.275 -6.907 1.00 88.25 98 LEU A O 1
ATOM 784 N N . ASP A 1 99 ? 5.054 -8.650 -5.777 1.00 88.81 99 ASP A N 1
ATOM 785 C CA . ASP A 1 99 ? 5.316 -9.962 -5.217 1.00 88.81 99 ASP A CA 1
ATOM 786 C C . ASP A 1 99 ? 4.329 -10.266 -4.083 1.00 88.81 99 ASP A C 1
ATOM 788 O O . ASP A 1 99 ? 3.713 -11.335 -4.077 1.00 88.81 99 ASP A O 1
ATOM 792 N N . ALA A 1 100 ? 4.138 -9.330 -3.147 1.00 90.12 100 ALA A N 1
ATOM 793 C CA . ALA A 1 100 ? 3.305 -9.505 -1.961 1.00 90.12 100 ALA A CA 1
ATOM 794 C C . ALA A 1 100 ? 1.870 -9.959 -2.288 1.00 90.12 100 ALA A C 1
ATOM 796 O O . ALA A 1 100 ? 1.223 -9.493 -3.228 1.00 90.12 100 ALA A O 1
ATOM 797 N N . ASN A 1 101 ? 1.344 -10.839 -1.439 1.00 91.50 101 ASN A N 1
ATOM 798 C CA . ASN A 1 101 ? -0.065 -11.215 -1.438 1.00 91.50 101 ASN A CA 1
ATOM 799 C C . ASN A 1 101 ? -0.898 -10.180 -0.680 1.00 91.50 101 ASN A C 1
ATOM 801 O O . ASN A 1 101 ? -2.029 -9.909 -1.063 1.00 91.50 101 ASN A O 1
ATOM 805 N N . TYR A 1 102 ? -0.335 -9.591 0.381 1.00 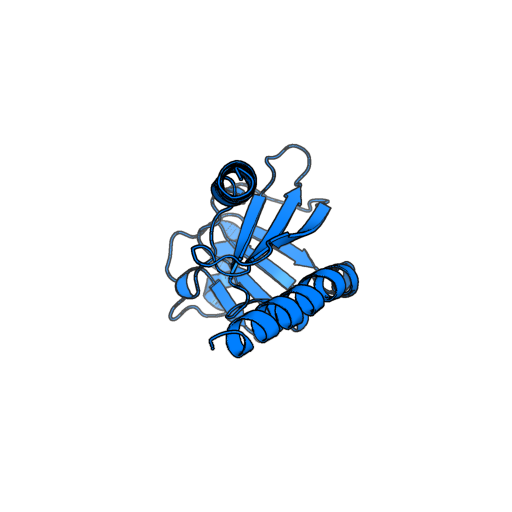88.94 102 TYR A N 1
ATOM 806 C CA . TYR A 1 102 ? -1.047 -8.652 1.244 1.00 88.94 102 TYR A CA 1
ATOM 807 C C . TYR A 1 102 ? -0.236 -7.389 1.536 1.00 88.94 102 TYR A C 1
ATOM 809 O O . TYR A 1 102 ? 0.981 -7.438 1.733 1.00 88.94 102 TYR A O 1
ATOM 817 N N . LEU A 1 103 ? -0.937 -6.261 1.630 1.00 90.50 103 LEU A N 1
ATOM 818 C CA . LEU A 1 103 ? -0.457 -5.020 2.227 1.00 90.50 103 LEU A CA 1
ATOM 819 C C . LEU A 1 103 ? -1.106 -4.875 3.604 1.00 90.50 103 LEU A C 1
ATOM 821 O O . LEU A 1 103 ? -2.318 -4.718 3.708 1.00 90.50 103 LEU A O 1
ATOM 825 N N . LEU A 1 104 ? -0.295 -4.921 4.655 1.00 89.38 104 LEU A N 1
ATOM 826 C CA . LEU A 1 104 ? -0.736 -4.757 6.036 1.00 89.38 104 LEU A CA 1
ATOM 827 C C . LEU A 1 104 ? -0.356 -3.361 6.526 1.00 89.38 104 LEU A C 1
ATOM 829 O O . LEU A 1 104 ? 0.824 -3.023 6.589 1.00 89.38 104 LEU A O 1
ATOM 833 N N . LEU A 1 105 ? -1.340 -2.553 6.902 1.00 89.88 105 LEU A N 1
ATOM 834 C CA . LEU A 1 105 ? -1.131 -1.254 7.536 1.00 89.88 105 LEU A CA 1
ATOM 835 C C . LEU A 1 105 ? -1.321 -1.395 9.044 1.00 89.88 105 LEU A C 1
ATOM 837 O O . LEU A 1 105 ? -2.339 -1.929 9.476 1.00 89.88 105 LEU A O 1
ATOM 841 N N . LEU A 1 106 ? -0.371 -0.906 9.842 1.00 87.06 106 LEU A N 1
ATOM 842 C CA . LEU A 1 106 ? -0.390 -1.028 11.302 1.00 87.06 106 LEU A CA 1
ATOM 843 C C . LEU A 1 106 ? -0.285 0.333 11.994 1.00 87.06 106 LEU A C 1
ATOM 845 O O . LEU A 1 106 ? 0.600 1.139 11.694 1.00 87.06 106 LEU A O 1
ATOM 849 N N . ALA A 1 107 ? -1.126 0.556 13.005 1.00 85.69 107 ALA A N 1
ATOM 850 C CA . ALA A 1 107 ? -1.084 1.747 13.856 1.00 85.69 107 ALA A CA 1
ATOM 851 C C . ALA A 1 107 ? -0.005 1.649 14.959 1.00 85.69 107 ALA A C 1
ATOM 853 O O . ALA A 1 107 ? -0.296 1.795 16.148 1.00 85.69 107 ALA A O 1
ATOM 854 N N . ALA A 1 108 ? 1.260 1.412 14.588 1.00 77.50 108 ALA A N 1
ATOM 855 C CA . ALA A 1 108 ? 2.369 1.295 15.540 1.00 77.50 108 ALA A CA 1
ATOM 856 C C . ALA A 1 108 ? 3.477 2.327 15.281 1.00 77.50 108 ALA A C 1
ATOM 858 O O . ALA A 1 108 ? 4.113 2.324 14.232 1.00 77.50 108 ALA A O 1
ATOM 859 N N . LYS A 1 109 ? 3.754 3.175 16.280 1.00 72.44 109 LYS A N 1
ATOM 860 C CA . LYS A 1 109 ? 4.841 4.170 16.263 1.00 72.44 109 LYS A CA 1
ATOM 861 C C . LYS A 1 109 ? 6.195 3.527 16.577 1.00 72.44 109 LYS A C 1
ATOM 863 O O . LYS A 1 109 ? 6.763 3.775 17.643 1.00 72.44 109 LYS A O 1
ATOM 868 N N . ARG A 1 110 ? 6.688 2.643 15.708 1.00 67.19 110 ARG A N 1
ATOM 869 C CA . ARG A 1 110 ? 8.014 2.019 15.856 1.00 67.19 110 ARG A CA 1
ATOM 870 C C . ARG A 1 110 ? 8.707 1.830 14.506 1.00 67.19 110 ARG A C 1
ATOM 872 O O . ARG A 1 110 ? 8.025 1.561 13.524 1.00 67.19 110 ARG A O 1
ATOM 879 N N . PRO A 1 111 ? 10.049 1.937 14.462 1.00 64.12 111 PRO A N 1
ATOM 880 C CA . PRO A 1 111 ? 10.811 1.597 13.267 1.00 64.12 111 PRO A CA 1
ATOM 881 C C . PRO A 1 111 ? 10.660 0.107 12.942 1.00 64.12 111 PRO A C 1
ATOM 883 O O . PRO A 1 111 ? 10.600 -0.723 13.849 1.00 64.12 111 PRO A O 1
ATOM 886 N N . SER A 1 112 ? 10.663 -0.232 11.652 1.00 67.19 112 SER A N 1
ATOM 887 C CA . SER A 1 112 ? 10.466 -1.608 11.174 1.00 67.19 112 SER A CA 1
ATOM 888 C C . SER A 1 112 ? 11.618 -2.576 11.502 1.00 67.19 112 SER A C 1
ATOM 890 O O . SER A 1 112 ? 11.479 -3.796 11.398 1.00 67.19 112 SER A O 1
ATOM 892 N N . LYS A 1 113 ? 12.778 -2.048 11.913 1.00 67.06 113 LYS A N 1
ATOM 893 C CA . LYS A 1 113 ? 14.006 -2.817 12.145 1.00 67.06 113 LYS A CA 1
ATOM 894 C C . LYS A 1 113 ? 13.879 -3.746 13.359 1.00 67.06 113 LYS A C 1
ATOM 896 O O . LYS A 1 113 ? 13.676 -3.283 14.477 1.00 67.06 113 LYS A O 1
ATOM 901 N N . GLY A 1 114 ? 14.121 -5.041 13.141 1.00 64.19 114 GLY A N 1
ATOM 902 C CA . GLY A 1 114 ? 14.180 -6.056 14.202 1.00 64.19 114 GLY A CA 1
ATOM 903 C C . GLY A 1 114 ? 12.826 -6.636 14.612 1.00 64.19 114 GLY A C 1
ATOM 904 O O . GLY A 1 114 ? 12.755 -7.315 15.631 1.00 64.19 114 GLY A O 1
ATOM 905 N N . LEU A 1 115 ? 11.768 -6.371 13.843 1.00 70.00 115 LEU A N 1
ATOM 906 C CA . LEU A 1 115 ? 10.439 -6.907 14.113 1.00 70.00 115 LEU A CA 1
ATOM 907 C C . LEU A 1 115 ? 10.294 -8.341 13.609 1.00 70.00 115 LEU A C 1
ATOM 909 O O . LEU A 1 115 ? 10.822 -8.720 12.564 1.00 70.00 115 LEU A O 1
ATOM 913 N N . THR A 1 116 ? 9.553 -9.132 14.376 1.00 68.88 116 THR A N 1
ATOM 914 C CA . THR A 1 116 ? 9.262 -10.538 14.105 1.00 68.88 116 THR A CA 1
ATOM 915 C C . THR A 1 116 ? 7.785 -10.738 13.773 1.00 68.88 116 THR A C 1
ATOM 917 O O . THR A 1 116 ? 6.952 -9.853 13.975 1.00 68.88 116 THR A O 1
ATOM 920 N N . ALA A 1 117 ? 7.425 -11.936 13.307 1.00 64.69 117 ALA A N 1
ATOM 921 C CA . ALA A 1 117 ? 6.025 -12.295 13.079 1.00 64.69 117 ALA A CA 1
ATOM 922 C C . ALA A 1 117 ? 5.164 -12.210 14.358 1.00 64.69 117 ALA A C 1
ATOM 924 O O . ALA A 1 117 ? 3.980 -11.901 14.279 1.00 64.69 117 ALA A O 1
ATOM 925 N N . ILE A 1 118 ? 5.749 -12.421 15.544 1.00 68.50 118 ILE A N 1
ATOM 926 C CA . ILE A 1 118 ? 5.044 -12.301 16.833 1.00 68.50 118 ILE A CA 1
ATOM 927 C C . ILE A 1 118 ? 4.647 -10.844 17.102 1.00 68.50 118 ILE A C 1
ATOM 929 O O . ILE A 1 118 ? 3.549 -10.573 17.593 1.00 68.50 118 ILE A O 1
ATOM 933 N N . ASP A 1 119 ? 5.512 -9.897 16.735 1.00 71.44 119 ASP A N 1
ATOM 934 C CA . ASP A 1 119 ? 5.236 -8.472 16.906 1.00 71.44 119 ASP A CA 1
ATOM 935 C C . ASP A 1 119 ? 4.049 -8.021 16.041 1.00 71.44 119 ASP A C 1
ATOM 937 O O . ASP A 1 119 ? 3.252 -7.193 16.480 1.00 71.44 119 ASP A O 1
ATOM 941 N N . LEU A 1 120 ? 3.866 -8.618 14.855 1.00 71.44 120 LEU A N 1
ATOM 942 C CA . LEU A 1 120 ? 2.752 -8.304 13.952 1.00 71.44 120 LEU A CA 1
ATOM 943 C C . LEU A 1 120 ? 1.385 -8.546 14.591 1.00 71.44 120 LEU A C 1
ATOM 945 O O . LEU A 1 120 ? 0.539 -7.654 14.562 1.00 71.44 120 LEU A O 1
ATOM 949 N N . TYR A 1 121 ? 1.176 -9.706 15.219 1.00 70.44 121 TYR A N 1
ATOM 950 C CA . TYR A 1 121 ? -0.095 -10.014 15.885 1.00 70.44 121 TYR A CA 1
ATOM 951 C C . TYR A 1 121 ? -0.382 -9.063 17.045 1.00 70.44 121 TYR A C 1
ATOM 953 O O . TYR A 1 121 ? -1.517 -8.631 17.242 1.00 70.44 121 TYR A O 1
ATOM 961 N N . ARG A 1 122 ? 0.660 -8.690 17.797 1.00 72.69 122 ARG A N 1
ATOM 962 C CA . ARG A 1 122 ? 0.532 -7.718 18.883 1.00 72.69 122 ARG A CA 1
ATOM 963 C C . ARG A 1 122 ? 0.102 -6.347 18.362 1.00 72.69 122 ARG A C 1
ATOM 965 O O . ARG A 1 122 ? -0.693 -5.676 19.013 1.00 72.69 122 ARG A O 1
ATOM 972 N N . PHE A 1 123 ? 0.625 -5.927 17.212 1.00 70.50 123 PHE A N 1
ATOM 973 C CA . PHE A 1 123 ? 0.265 -4.647 16.606 1.00 70.50 123 PHE A CA 1
ATOM 974 C C . PHE A 1 123 ? -1.105 -4.665 15.930 1.00 70.50 123 PHE A C 1
ATOM 976 O O . PHE A 1 123 ? -1.802 -3.656 16.000 1.00 70.50 123 PHE A O 1
ATOM 983 N N . ALA A 1 124 ? -1.529 -5.794 15.356 1.00 67.44 124 ALA A N 1
ATOM 984 C CA . ALA A 1 124 ? -2.873 -5.939 14.797 1.00 67.44 124 ALA A CA 1
ATOM 985 C C . ALA A 1 124 ? -3.966 -5.651 15.843 1.00 67.44 124 ALA A C 1
ATOM 987 O O . ALA A 1 124 ? -4.943 -4.968 15.551 1.00 67.44 124 ALA A O 1
ATOM 988 N N . GLY A 1 125 ? -3.743 -6.043 17.104 1.00 65.44 125 GLY A N 1
ATOM 989 C CA . GLY A 1 125 ? -4.653 -5.734 18.215 1.00 65.44 125 GLY A CA 1
ATOM 990 C C . GLY A 1 125 ? -4.792 -4.243 18.570 1.00 65.44 125 GLY A C 1
ATOM 991 O O . GLY A 1 125 ? -5.671 -3.891 19.350 1.00 65.44 125 GLY A O 1
ATOM 992 N N . ILE A 1 126 ? -3.944 -3.363 18.025 1.00 68.25 126 ILE A N 1
ATOM 993 C CA . ILE A 1 126 ? -3.970 -1.901 18.246 1.00 68.25 126 ILE A CA 1
ATOM 994 C C . ILE A 1 126 ? -4.681 -1.173 17.082 1.00 68.25 126 ILE A C 1
ATOM 996 O O . ILE A 1 126 ? -5.013 0.011 17.185 1.00 68.25 126 ILE A O 1
ATOM 1000 N N . GLY A 1 127 ? -4.944 -1.884 15.984 1.00 76.06 127 GLY A N 1
ATOM 1001 C CA . GLY A 1 127 ? -5.537 -1.359 14.760 1.00 76.06 127 GLY A CA 1
ATOM 1002 C C . GLY A 1 127 ? -4.693 -1.736 13.548 1.00 76.06 127 GLY A C 1
ATOM 1003 O O . GLY A 1 127 ? -3.527 -1.336 13.430 1.00 76.06 127 GLY A O 1
ATOM 1004 N N . SER A 1 128 ? -5.307 -2.494 12.645 1.00 84.38 128 SER A N 1
ATOM 1005 C CA . SER A 1 128 ? -4.720 -2.911 11.379 1.00 84.38 128 SER A CA 1
ATOM 1006 C C . SER A 1 128 ? -5.720 -2.803 10.241 1.00 84.38 128 SER A C 1
ATOM 1008 O O . SER A 1 128 ? -6.926 -2.915 10.447 1.00 84.38 128 SER A O 1
ATOM 1010 N N . LEU A 1 129 ? -5.197 -2.631 9.033 1.00 87.50 129 LEU A N 1
ATOM 1011 C CA . LEU A 1 129 ? -5.940 -2.861 7.803 1.00 87.50 129 LEU A CA 1
ATOM 1012 C C . LEU A 1 129 ? -5.118 -3.789 6.917 1.00 87.50 129 LEU A C 1
ATOM 1014 O O . LEU A 1 129 ? -3.999 -3.439 6.540 1.00 87.50 129 LEU A O 1
ATOM 1018 N N . ASP A 1 130 ? -5.664 -4.954 6.604 1.00 87.31 130 ASP A N 1
ATOM 1019 C CA . ASP A 1 130 ? -5.121 -5.870 5.617 1.00 87.31 130 ASP A CA 1
ATOM 1020 C C . ASP A 1 130 ? -5.803 -5.664 4.265 1.00 87.31 130 ASP A C 1
ATOM 1022 O O . ASP A 1 130 ? -7.018 -5.515 4.151 1.00 87.31 130 ASP A O 1
ATOM 1026 N N . ILE A 1 131 ? -4.980 -5.595 3.226 1.00 88.12 131 ILE A N 1
ATOM 1027 C CA . ILE A 1 131 ? -5.406 -5.380 1.851 1.00 88.12 131 ILE A CA 1
ATOM 1028 C C . ILE A 1 131 ? -4.877 -6.540 1.029 1.00 88.12 131 ILE A C 1
ATOM 1030 O O . ILE A 1 131 ? -3.669 -6.766 0.983 1.00 88.12 131 ILE A O 1
ATOM 1034 N N . ASP A 1 132 ? -5.778 -7.252 0.369 1.00 88.50 132 ASP A N 1
ATOM 1035 C CA . ASP A 1 132 ? -5.451 -8.349 -0.526 1.00 88.50 132 ASP A CA 1
ATOM 1036 C C . ASP A 1 132 ? -4.962 -7.777 -1.860 1.00 88.50 132 ASP A C 1
ATOM 1038 O O . ASP A 1 132 ? -5.735 -7.266 -2.668 1.00 88.50 132 ASP A O 1
ATOM 1042 N N . LEU A 1 133 ? -3.654 -7.855 -2.087 1.00 89.56 133 LEU A N 1
ATOM 1043 C CA . LEU A 1 133 ? -3.017 -7.374 -3.307 1.00 89.56 133 LEU A CA 1
ATOM 1044 C C . LEU A 1 133 ? -3.202 -8.339 -4.480 1.00 89.56 133 LEU A C 1
ATOM 1046 O O . LEU A 1 133 ? -3.036 -7.918 -5.623 1.00 89.56 133 LEU A O 1
ATOM 1050 N N . VAL A 1 134 ? -3.571 -9.601 -4.243 1.00 89.88 134 VAL A N 1
ATOM 1051 C CA . VAL A 1 134 ? -3.821 -10.582 -5.309 1.00 89.88 134 VAL A CA 1
ATOM 1052 C C . VAL A 1 134 ? -4.991 -10.116 -6.170 1.00 89.88 134 VAL A C 1
ATOM 1054 O O . VAL A 1 134 ? -4.884 -10.083 -7.397 1.00 89.88 134 VAL A O 1
ATOM 1057 N N . HIS A 1 135 ? -6.069 -9.653 -5.535 1.00 87.12 135 HIS A N 1
ATOM 1058 C CA . HIS A 1 135 ? -7.253 -9.142 -6.231 1.00 87.12 135 HIS A CA 1
ATOM 1059 C C . HIS A 1 135 ? -6.990 -7.862 -7.040 1.00 87.12 135 HIS A C 1
ATOM 1061 O O . HIS A 1 135 ? -7.667 -7.614 -8.039 1.00 87.12 135 HIS A O 1
ATOM 1067 N N . PHE A 1 136 ? -5.997 -7.057 -6.650 1.00 85.88 136 PHE A N 1
ATOM 1068 C CA . PHE A 1 136 ? -5.669 -5.789 -7.315 1.00 85.88 136 PHE A CA 1
ATOM 1069 C C . PHE A 1 136 ? -4.376 -5.839 -8.134 1.00 85.88 136 PHE A C 1
ATOM 1071 O O . PHE A 1 136 ? -3.945 -4.805 -8.649 1.00 85.88 136 PHE A O 1
ATOM 1078 N N . ARG A 1 137 ? -3.774 -7.023 -8.298 1.00 90.38 137 ARG A N 1
ATOM 1079 C CA . ARG A 1 137 ? -2.457 -7.192 -8.925 1.00 90.38 137 ARG A CA 1
ATOM 1080 C C . ARG A 1 137 ? -2.397 -6.614 -10.330 1.00 90.38 137 ARG A C 1
ATOM 1082 O O . ARG A 1 137 ? -1.498 -5.840 -10.629 1.00 90.38 137 ARG A O 1
ATOM 1089 N N . LYS A 1 138 ? -3.409 -6.892 -11.154 1.00 89.31 138 LYS A N 1
ATOM 1090 C CA . LYS A 1 138 ? -3.481 -6.349 -12.516 1.00 89.31 138 LYS A CA 1
ATOM 1091 C C . LYS A 1 138 ? -3.461 -4.812 -12.524 1.00 89.31 138 LYS A C 1
ATOM 1093 O O . LYS A 1 138 ? -2.696 -4.211 -13.267 1.00 89.31 138 LYS A O 1
ATOM 1098 N N . ASN A 1 139 ? -4.245 -4.178 -11.649 1.00 89.00 139 ASN A N 1
ATOM 1099 C CA . ASN A 1 139 ? -4.295 -2.715 -11.539 1.00 89.00 139 ASN A CA 1
ATOM 1100 C C . ASN A 1 139 ? -2.965 -2.136 -11.027 1.00 89.00 139 ASN A C 1
ATOM 1102 O O . ASN A 1 139 ? -2.589 -1.030 -11.403 1.00 89.00 139 ASN A O 1
ATOM 1106 N N . LEU A 1 140 ? -2.259 -2.860 -10.152 1.00 89.00 140 LEU A N 1
ATOM 1107 C CA . LEU A 1 140 ? -0.925 -2.479 -9.683 1.00 89.00 140 LEU A CA 1
ATOM 1108 C C . LEU A 1 140 ? 0.104 -2.550 -10.811 1.00 89.00 140 LEU A C 1
ATOM 1110 O O . LEU A 1 140 ? 0.836 -1.586 -11.019 1.00 89.00 140 LEU A O 1
ATOM 1114 N N . GLU A 1 141 ? 0.140 -3.655 -11.554 1.00 90.81 141 GLU A N 1
ATOM 1115 C CA . GLU A 1 141 ? 1.056 -3.867 -12.682 1.00 90.81 141 GLU A CA 1
ATOM 1116 C C . GLU A 1 141 ? 0.879 -2.801 -13.766 1.00 90.81 141 GLU A C 1
ATOM 1118 O O . GLU A 1 141 ? 1.865 -2.212 -14.215 1.00 90.81 141 GLU A O 1
ATOM 1123 N N . GLU A 1 142 ? -0.370 -2.483 -14.122 1.00 89.62 142 GLU A N 1
ATOM 1124 C CA . GLU A 1 142 ? -0.709 -1.446 -15.106 1.00 89.62 142 GLU A CA 1
ATOM 1125 C C . GLU A 1 142 ? -0.174 -0.056 -14.726 1.00 89.62 142 GLU A C 1
ATOM 1127 O O . GLU A 1 142 ? 0.056 0.770 -15.607 1.00 89.62 142 GLU A O 1
ATOM 1132 N N . VAL A 1 143 ? 0.058 0.212 -13.437 1.00 88.06 143 VAL A N 1
ATOM 1133 C CA . VAL A 1 143 ? 0.597 1.490 -12.945 1.00 88.06 143 VAL A CA 1
ATOM 1134 C C . VAL A 1 143 ? 2.109 1.422 -12.716 1.00 88.06 143 VAL A C 1
ATOM 1136 O O . VAL A 1 143 ? 2.828 2.372 -13.038 1.00 88.06 143 VAL A O 1
ATOM 1139 N N . ILE A 1 144 ? 2.610 0.308 -12.178 1.00 88.38 144 ILE A N 1
ATOM 1140 C CA . ILE A 1 144 ? 4.025 0.125 -11.838 1.00 88.38 144 ILE A CA 1
ATOM 1141 C C . ILE A 1 144 ?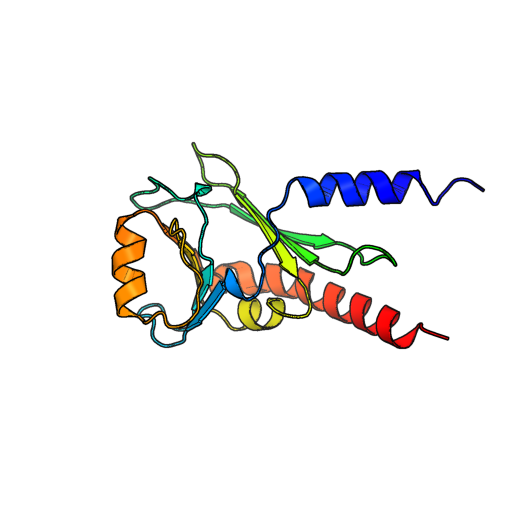 4.885 0.006 -13.099 1.00 88.38 144 ILE A C 1
ATOM 1143 O O . ILE A 1 144 ? 5.910 0.683 -13.188 1.00 88.38 144 ILE A O 1
ATOM 1147 N N . LEU A 1 145 ? 4.465 -0.775 -14.099 1.00 86.75 145 LEU A N 1
ATOM 1148 C CA . LEU A 1 145 ? 5.258 -0.980 -15.317 1.00 86.75 145 LEU A CA 1
ATOM 1149 C C . LEU A 1 145 ? 5.530 0.336 -16.074 1.00 86.75 145 LEU A C 1
ATOM 1151 O O . LEU A 1 145 ? 6.694 0.608 -16.382 1.00 86.75 145 LEU A O 1
ATOM 1155 N N . PRO A 1 146 ? 4.536 1.217 -16.321 1.00 83.94 146 PRO A N 1
ATOM 1156 C CA . PRO A 1 146 ? 4.807 2.526 -16.911 1.00 83.94 146 PRO A CA 1
ATOM 1157 C C . PRO A 1 146 ? 5.755 3.384 -16.076 1.00 83.94 146 PRO A C 1
ATOM 1159 O O . PRO A 1 146 ? 6.597 4.084 -16.637 1.00 83.94 146 PRO A O 1
ATOM 1162 N N . MET A 1 147 ? 5.654 3.337 -14.743 1.00 84.00 147 MET A N 1
ATOM 1163 C CA . MET A 1 147 ? 6.573 4.075 -13.877 1.00 84.00 147 MET A CA 1
ATOM 1164 C C . MET A 1 147 ? 8.018 3.608 -14.025 1.00 84.00 147 MET A C 1
ATOM 1166 O O . MET A 1 147 ? 8.915 4.452 -14.060 1.00 84.00 147 MET A O 1
ATOM 1170 N N . GLU A 1 148 ? 8.252 2.300 -14.129 1.00 83.69 148 GLU A N 1
ATOM 1171 C CA . GLU A 1 148 ? 9.597 1.775 -14.362 1.00 83.69 148 GLU A CA 1
ATOM 1172 C C . GLU A 1 148 ? 10.166 2.258 -15.691 1.00 83.69 148 GLU A C 1
ATOM 1174 O O . GLU A 1 148 ? 11.309 2.711 -15.747 1.00 83.69 148 GLU A O 1
ATOM 1179 N N . VAL A 1 149 ? 9.366 2.192 -16.757 1.00 84.00 149 VAL A N 1
ATOM 1180 C CA . VAL A 1 149 ? 9.777 2.659 -18.085 1.00 84.00 149 VAL A CA 1
ATOM 1181 C C . VAL A 1 149 ? 10.115 4.149 -18.037 1.00 84.00 149 VAL A C 1
ATOM 1183 O O . VAL A 1 149 ? 11.197 4.543 -18.471 1.00 84.00 149 VAL A O 1
ATOM 1186 N N . MET A 1 150 ? 9.241 4.972 -17.446 1.00 78.31 150 MET A N 1
ATOM 1187 C CA . MET A 1 150 ? 9.480 6.410 -17.287 1.00 78.31 150 MET A CA 1
ATOM 1188 C C . MET A 1 150 ? 10.758 6.702 -16.496 1.00 78.31 150 MET A C 1
ATOM 1190 O O . MET A 1 150 ? 11.533 7.576 -16.880 1.00 78.31 150 MET A O 1
ATOM 1194 N N . ALA A 1 151 ? 11.004 5.975 -15.405 1.00 77.44 151 ALA A N 1
ATOM 1195 C CA . ALA A 1 151 ? 12.193 6.179 -14.591 1.00 77.44 151 ALA A CA 1
ATOM 1196 C C . ALA A 1 151 ? 13.484 5.794 -15.329 1.00 77.44 151 ALA A C 1
ATOM 1198 O O . ALA A 1 151 ? 14.445 6.563 -15.301 1.00 77.44 151 ALA A O 1
ATOM 1199 N N . ARG A 1 152 ? 13.491 4.660 -16.046 1.00 80.06 152 ARG A N 1
ATOM 1200 C CA . ARG A 1 152 ? 14.640 4.231 -16.863 1.00 80.06 152 ARG A CA 1
ATOM 1201 C C . ARG A 1 152 ? 14.965 5.252 -17.953 1.00 80.06 152 ARG A C 1
ATOM 1203 O O . ARG A 1 152 ? 16.131 5.570 -18.159 1.00 80.06 152 ARG A O 1
ATOM 1210 N N . LEU A 1 153 ? 13.949 5.803 -18.622 1.00 77.50 153 LEU A N 1
ATOM 1211 C CA . LEU A 1 153 ? 14.147 6.818 -19.662 1.00 77.50 153 LEU A CA 1
ATOM 1212 C C . LEU A 1 153 ? 14.819 8.092 -19.126 1.00 77.50 153 LEU A C 1
ATOM 1214 O O . LEU A 1 153 ? 15.641 8.675 -19.826 1.00 77.50 153 LEU A O 1
ATOM 1218 N N . MET A 1 154 ? 14.522 8.509 -17.892 1.00 72.94 154 MET A N 1
ATOM 1219 C CA . MET A 1 154 ? 15.188 9.673 -17.295 1.00 72.94 154 MET A CA 1
ATOM 1220 C C . MET A 1 154 ? 16.604 9.371 -16.797 1.00 72.94 154 MET A C 1
ATOM 1222 O O . MET A 1 154 ? 17.483 10.220 -16.927 1.00 72.94 154 MET A O 1
ATOM 1226 N N . ASP A 1 155 ? 16.843 8.169 -16.268 1.00 69.75 155 ASP A N 1
ATOM 1227 C CA . ASP A 1 155 ? 18.180 7.752 -15.831 1.00 69.75 155 ASP A CA 1
ATOM 1228 C C . ASP A 1 155 ? 19.156 7.633 -17.022 1.00 69.75 155 ASP A C 1
ATOM 1230 O O . ASP A 1 155 ? 20.341 7.930 -16.883 1.00 69.75 155 ASP A O 1
ATOM 1234 N N . HIS A 1 156 ? 18.661 7.281 -18.214 1.00 61.78 156 HIS A N 1
ATOM 1235 C CA . HIS A 1 156 ? 19.449 7.232 -19.453 1.00 61.78 156 HIS A CA 1
ATOM 1236 C C . HIS A 1 156 ? 19.472 8.550 -20.253 1.00 61.78 156 HIS A C 1
ATOM 1238 O O . HIS A 1 156 ? 20.223 8.658 -21.218 1.00 61.78 156 HIS A O 1
ATOM 1244 N N . GLY A 1 157 ? 18.672 9.549 -19.866 1.00 50.91 157 GLY A N 1
ATOM 1245 C CA . GLY A 1 157 ? 18.574 10.857 -20.529 1.00 50.91 157 GLY A CA 1
ATOM 1246 C C . GLY A 1 157 ? 19.524 11.930 -19.987 1.00 50.91 157 GLY A C 1
ATOM 1247 O O . GLY A 1 157 ? 19.409 13.089 -20.378 1.00 50.91 157 GLY A O 1
ATOM 1248 N N . SER A 1 158 ? 20.440 11.570 -19.084 1.00 46.75 158 SER A N 1
ATOM 1249 C CA . SER A 1 158 ? 21.488 12.471 -18.591 1.00 46.75 158 SER A CA 1
ATOM 1250 C C . SER A 1 158 ? 22.647 12.523 -19.597 1.00 46.75 158 SER A C 1
ATOM 1252 O O . SER A 1 158 ? 23.629 11.799 -19.442 1.00 46.75 158 SER A O 1
ATOM 1254 N N . PHE A 1 159 ? 22.496 13.340 -20.644 1.00 39.59 159 PHE A N 1
ATOM 1255 C CA . PHE A 1 159 ? 23.585 13.800 -21.517 1.00 39.59 159 PHE A CA 1
ATOM 1256 C C . PHE A 1 159 ? 23.967 15.238 -21.163 1.00 39.59 159 PHE A C 1
ATOM 1258 O O . PHE A 1 159 ? 23.041 16.038 -20.893 1.00 39.59 159 PHE A O 1
#

pLDDT: mean 76.95, std 14.7, range [28.22, 92.5]

Radius of gyration: 16.62 Å; chains: 1; bounding box: 41×48×42 Å

Sequence (159 aa):
MKLGIYEVNEGRQKIAAYREIKQHDCFYTNNSPMGMALVVFDCPEVKDLVGEYNYKFLPSATSPTTTTPARLLMNIDVPGRKTIKLAFPWRVIPNILLDANYLLLLAAKRPSKGLTAIDLYRFAGIGSLDIDLVHFRKNLEEVILPMEVMARLMDHGSF

Secondary structure (DSSP, 8-state):
---TTHHHHHHHHHHHTSEE--TTTEEEEEEETTEEEEEE---GGGTT--S----EEEEEEE--BTTB--EEEEEEE-TTSPPEEEEEETTTSHHHHHH-SEEEEE---S-STT--HHHHHHHHTT-EEEEEHHHHHHHHHHHHHHHHHHHHHHHS---

Foldseek 3Di:
DPPPPVVVVVLVVVPVPADEQDPQQWDWDQPAPLGTEIEGEQPLQQFPVDDDWDKDWDWAWRQDDPVGAIWIWIWIHTPPGDIHIHTYHLVRPLVSLLVGQKYKYFNHPDTPPPDDNVVVVVRVVRGMDIDGSVVCNVVSCVHSVVSVVSNVVVVVPPD